Protein AF-A0A972HCQ3-F1 (afdb_monomer_lite)

Radius of gyration: 30.55 Å; chains: 1; bounding box: 75×22×71 Å

pLDDT: mean 77.18, std 11.53, range [44.88, 92.5]

Sequence (102 aa):
MSLRHPSHKRLAGWLDTGDVDEGLETHVEQCTRCADELERIAGDDAPFDSALSMVLEPTPGLEDRMAVRLAAAMRNRELLMSMFGSAAQTAKILFDPPDATT

Secondary structure (DSSP, 8-state):
--S-PPPHHHHHHHHHH----HHHHHHHHH-HHHHHHHHHHHHTTHHHHHHHHHHSPPPTTHHHHHHHHHHHHHHHHHHHHHHHHHHHHHHHHHHS------

Foldseek 3Di:
DDPDDDDLVVLLVCVVPVDDDVVNVVCCVVDPVSVVSNCVSVVVCVVVVVVVCVVVVPDPCPVVVVVVVVVVVVVVVVVVCVVVVVVVVVVCCVVPPPPPDD

Structure (mmCIF, N/CA/C/O backbone):
data_AF-A0A972HCQ3-F1
#
_entry.id   AF-A0A972HCQ3-F1
#
loop_
_atom_site.group_PDB
_atom_site.id
_atom_site.type_symbol
_atom_site.label_atom_id
_atom_site.label_alt_id
_atom_site.label_comp_id
_atom_site.label_asym_id
_atom_site.label_entity_id
_atom_site.label_seq_id
_atom_site.pdbx_PDB_ins_code
_atom_site.Cartn_x
_atom_site.Cartn_y
_atom_site.Cartn_z
_atom_site.occupancy
_atom_site.B_iso_or_equiv
_atom_site.auth_seq_id
_atom_site.auth_comp_id
_atom_site.auth_asym_id
_atom_site.auth_atom_id
_atom_site.pdbx_PDB_model_num
ATOM 1 N N . MET A 1 1 ? 2.642 -2.332 30.424 1.00 49.88 1 MET A N 1
ATOM 2 C CA . MET A 1 1 ? 1.342 -2.995 30.180 1.00 49.88 1 MET A CA 1
ATOM 3 C C . MET A 1 1 ? 0.235 -2.121 30.748 1.00 49.88 1 MET A C 1
ATOM 5 O O . MET A 1 1 ? 0.075 -2.061 31.961 1.00 49.88 1 MET A O 1
ATOM 9 N N . SER A 1 2 ? -0.461 -1.370 29.891 1.00 57.56 2 SER A N 1
ATOM 10 C CA . SER A 1 2 ? -1.644 -0.609 30.311 1.00 57.56 2 SER A CA 1
ATOM 11 C C . SER A 1 2 ? -2.780 -1.586 30.610 1.00 57.56 2 SER A C 1
ATOM 13 O O . SER A 1 2 ? -3.089 -2.440 29.787 1.00 57.56 2 SER A O 1
ATOM 15 N N . LEU A 1 3 ? -3.409 -1.451 31.778 1.00 66.81 3 LEU A N 1
ATOM 16 C CA . LEU A 1 3 ? -4.576 -2.246 32.183 1.00 66.81 3 LEU A CA 1
ATOM 17 C C . LEU A 1 3 ? -5.875 -1.789 31.495 1.00 66.81 3 LEU A C 1
ATOM 19 O O . LEU A 1 3 ? -6.932 -2.382 31.704 1.00 66.81 3 LEU A O 1
ATOM 23 N N . ARG A 1 4 ? -5.821 -0.713 30.701 1.00 84.69 4 ARG A N 1
ATOM 24 C CA . ARG A 1 4 ? -6.962 -0.171 29.961 1.00 84.69 4 ARG A CA 1
ATOM 25 C C . ARG A 1 4 ? -6.701 -0.265 28.467 1.00 84.69 4 ARG A C 1
ATOM 27 O O . ARG A 1 4 ? -5.767 0.359 27.967 1.00 84.69 4 ARG A O 1
ATOM 34 N N . HIS A 1 5 ? -7.559 -1.023 27.795 1.00 88.62 5 HIS A N 1
ATOM 35 C CA . HIS A 1 5 ? -7.627 -1.078 26.342 1.00 88.62 5 HIS A CA 1
ATOM 36 C C . HIS A 1 5 ? -8.577 0.009 25.813 1.00 88.62 5 HIS A C 1
ATOM 38 O O . HIS A 1 5 ? -9.584 0.306 26.469 1.00 88.62 5 HIS A O 1
ATOM 44 N N . PRO A 1 6 ? -8.286 0.591 24.639 1.00 88.50 6 PRO A N 1
ATOM 45 C CA . PRO A 1 6 ? -9.233 1.393 23.875 1.00 88.50 6 PRO A CA 1
ATOM 46 C C . PRO A 1 6 ? -10.541 0.636 23.616 1.00 88.50 6 PRO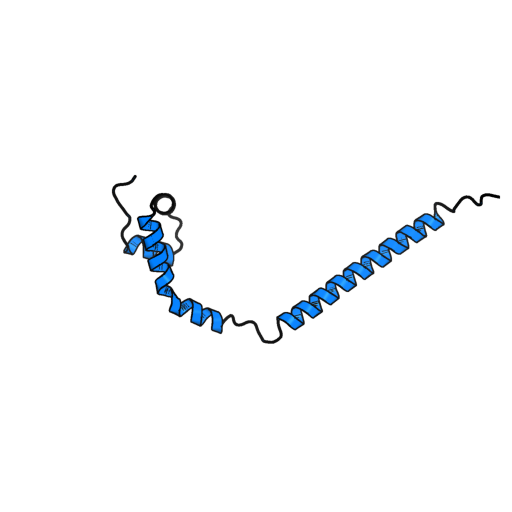 A C 1
ATOM 48 O O . PRO A 1 6 ? -10.567 -0.591 23.532 1.00 88.50 6 PRO A O 1
ATOM 51 N N . SER A 1 7 ? -11.648 1.365 23.485 1.00 90.50 7 SER A N 1
ATOM 52 C CA . SER A 1 7 ? -12.922 0.764 23.086 1.00 90.50 7 SER A CA 1
ATOM 53 C C . SER A 1 7 ? -12.940 0.466 21.584 1.00 90.50 7 SER A C 1
ATOM 55 O O . SER A 1 7 ? -12.330 1.193 20.802 1.00 90.50 7 SER A O 1
ATOM 57 N N . HIS A 1 8 ? -13.723 -0.534 21.169 1.00 89.38 8 HIS A N 1
ATOM 58 C CA . HIS A 1 8 ? -13.943 -0.867 19.752 1.00 89.38 8 HIS A CA 1
ATOM 59 C C . HIS A 1 8 ? -14.317 0.361 18.910 1.00 89.38 8 HIS A C 1
ATOM 61 O O . HIS A 1 8 ? -13.748 0.597 17.855 1.00 89.38 8 HIS A O 1
ATOM 67 N N . LYS A 1 9 ? -15.230 1.201 19.417 1.00 89.19 9 LYS A N 1
ATOM 68 C CA . LYS A 1 9 ? -15.662 2.429 18.734 1.00 89.19 9 LYS A CA 1
ATOM 69 C C . LYS A 1 9 ? -14.510 3.413 18.499 1.00 89.19 9 LYS A C 1
ATOM 71 O O . LYS A 1 9 ? -14.523 4.119 17.500 1.00 89.19 9 LYS A O 1
ATOM 76 N N . ARG A 1 10 ? -13.543 3.481 19.421 1.00 89.94 10 ARG A N 1
ATOM 77 C CA . ARG A 1 10 ? -12.362 4.340 19.271 1.00 89.94 10 ARG A CA 1
ATOM 78 C C . ARG A 1 10 ? -11.406 3.785 18.215 1.00 89.94 10 ARG A C 1
ATOM 80 O O . ARG A 1 10 ? -10.910 4.570 17.426 1.00 89.94 10 ARG A O 1
ATOM 87 N N . LEU A 1 11 ? -11.186 2.468 18.195 1.00 89.62 11 LEU A N 1
ATOM 88 C CA . LEU A 1 11 ? -10.347 1.808 17.186 1.00 89.62 11 LEU A CA 1
ATOM 89 C C . LEU A 1 11 ? -10.944 1.934 15.778 1.00 89.62 11 LEU A C 1
ATOM 91 O O . LEU A 1 11 ? -10.238 2.330 14.862 1.00 89.62 11 LEU A O 1
ATOM 95 N N . ALA A 1 12 ? -12.249 1.687 15.629 1.00 89.00 12 ALA A N 1
ATOM 96 C CA . ALA A 1 12 ? -12.950 1.850 14.355 1.00 89.00 12 ALA A CA 1
ATOM 97 C C . ALA A 1 12 ? -12.913 3.305 13.862 1.00 89.00 12 ALA A C 1
ATOM 99 O O . ALA A 1 12 ? -12.524 3.565 12.734 1.00 89.00 12 ALA A O 1
ATOM 100 N N . GLY A 1 13 ? -13.221 4.270 14.739 1.00 89.62 13 GLY A N 1
ATOM 101 C CA . GLY A 1 13 ? -13.163 5.684 14.362 1.00 89.62 13 GLY A CA 1
ATOM 102 C C . GLY A 1 13 ? -11.761 6.148 13.962 1.00 89.62 13 GLY A C 1
ATOM 103 O O . GLY A 1 13 ? -11.637 6.983 13.079 1.00 89.62 13 GLY A O 1
ATOM 104 N N . TRP A 1 14 ? -10.717 5.592 14.583 1.00 91.44 14 TRP A N 1
ATOM 105 C CA . TRP A 1 14 ? -9.333 5.887 14.222 1.00 91.44 14 TRP A CA 1
ATOM 106 C C . TRP A 1 14 ? -8.951 5.335 12.840 1.00 91.44 14 TRP A C 1
ATOM 108 O O . TRP A 1 14 ? -8.303 6.043 12.074 1.00 91.44 14 TRP A O 1
ATOM 118 N N . LEU A 1 15 ? -9.404 4.121 12.496 1.00 86.69 15 LEU A N 1
ATOM 119 C CA . LEU A 1 15 ? -9.243 3.559 11.148 1.00 86.69 15 LEU A CA 1
ATOM 120 C C . LEU A 1 15 ? -9.964 4.398 10.084 1.00 86.69 15 LEU A C 1
ATOM 122 O O . LEU A 1 15 ? -9.397 4.651 9.025 1.00 86.69 15 LEU A O 1
ATOM 126 N N . ASP A 1 16 ? -11.181 4.859 10.381 1.00 85.50 16 ASP A N 1
ATOM 127 C CA . ASP A 1 16 ? -12.010 5.602 9.426 1.00 85.50 16 ASP A CA 1
ATOM 128 C C . ASP A 1 16 ? -11.492 7.023 9.154 1.00 85.50 16 ASP A C 1
ATOM 130 O O . ASP A 1 16 ? -11.562 7.503 8.020 1.00 85.50 16 ASP A O 1
ATOM 134 N N . THR A 1 17 ? -11.017 7.737 10.185 1.00 83.25 17 THR A N 1
ATOM 135 C CA . THR A 1 17 ? -10.590 9.139 10.030 1.00 83.25 17 THR A CA 1
ATOM 136 C C . THR A 1 17 ? -9.121 9.289 9.662 1.00 83.25 17 THR A C 1
ATOM 138 O O . THR A 1 17 ? -8.753 10.307 9.075 1.00 83.25 17 THR A O 1
ATOM 141 N N . GLY A 1 18 ? -8.277 8.307 9.998 1.00 77.25 18 GLY A N 1
ATOM 142 C CA . GLY A 1 18 ? -6.826 8.421 9.846 1.00 77.25 18 GLY A CA 1
ATOM 143 C C . GLY A 1 18 ? -6.216 9.539 10.700 1.00 77.25 18 GLY A C 1
ATOM 144 O O . GLY A 1 18 ? -5.127 10.024 10.390 1.00 77.25 18 GLY A O 1
ATOM 145 N N . ASP A 1 19 ? -6.918 9.985 11.748 1.00 84.38 19 ASP A N 1
ATOM 146 C CA . ASP A 1 19 ? -6.415 11.022 12.646 1.00 84.38 19 ASP A CA 1
ATOM 147 C C . ASP A 1 19 ? -5.159 10.542 13.383 1.00 84.38 19 ASP A C 1
ATOM 149 O O . ASP A 1 19 ? -5.086 9.421 13.894 1.00 84.38 19 ASP A O 1
ATOM 153 N N . VAL A 1 20 ? -4.172 11.431 13.488 1.00 78.38 20 VAL A N 1
ATOM 154 C CA . VAL A 1 20 ? -2.926 11.145 14.202 1.00 78.38 20 VAL A CA 1
ATOM 155 C C . VAL A 1 20 ? -3.188 11.199 15.710 1.00 78.38 20 VAL A C 1
ATOM 157 O O . VAL A 1 20 ? -3.300 12.273 16.301 1.00 78.38 20 VAL A O 1
ATOM 160 N N . ASP A 1 21 ? -3.286 10.025 16.332 1.00 85.00 21 ASP A N 1
ATOM 1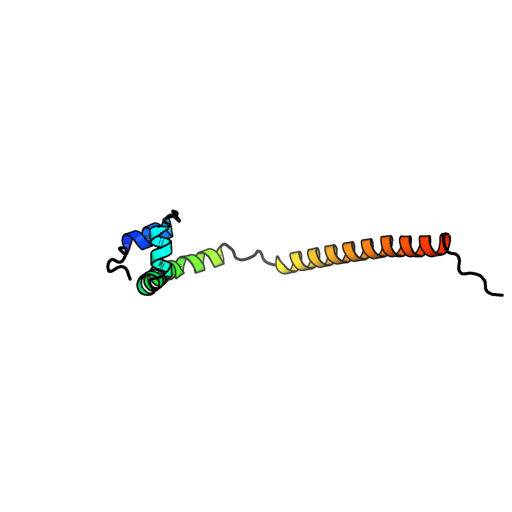61 C CA . ASP A 1 21 ? -3.348 9.836 17.784 1.00 85.00 21 ASP A CA 1
ATOM 162 C C . ASP A 1 21 ? -2.133 9.015 18.234 1.00 85.00 21 ASP A C 1
ATOM 164 O O . ASP A 1 21 ? -2.189 7.788 18.333 1.00 85.00 21 ASP A O 1
ATOM 168 N N . GLU A 1 22 ? -1.029 9.712 18.522 1.00 84.81 22 GLU A N 1
ATOM 169 C CA . GLU A 1 22 ? 0.260 9.117 18.917 1.00 84.81 22 GLU A CA 1
ATOM 170 C C . GLU A 1 22 ? 0.131 8.160 20.118 1.00 84.81 22 GLU A C 1
ATOM 172 O O . GLU A 1 22 ? 0.847 7.160 20.227 1.00 84.81 22 GLU A O 1
ATOM 177 N N . GLY A 1 23 ? -0.795 8.449 21.039 1.00 86.12 23 GLY A N 1
ATOM 178 C CA . GLY A 1 23 ? -1.025 7.623 22.223 1.00 86.12 23 GLY A CA 1
ATOM 179 C C . GLY A 1 23 ? -1.740 6.313 21.896 1.00 86.12 23 GLY A C 1
ATOM 180 O O . GLY A 1 23 ? -1.473 5.286 22.528 1.00 86.12 23 GLY A O 1
ATOM 181 N N . LEU A 1 24 ? -2.640 6.342 20.915 1.00 87.12 24 LEU A N 1
ATOM 182 C CA . LEU A 1 24 ? -3.322 5.155 20.416 1.00 87.12 24 LEU A CA 1
ATOM 183 C C . LEU A 1 24 ? -2.391 4.305 19.546 1.00 87.12 24 LEU A C 1
ATOM 185 O O . LEU A 1 24 ? -2.342 3.095 19.751 1.00 87.12 24 LEU A O 1
ATOM 189 N N . GLU A 1 25 ? -1.611 4.934 18.667 1.00 89.94 25 GLU A N 1
ATOM 190 C CA . GLU A 1 25 ? -0.614 4.275 17.812 1.00 89.94 25 GLU A CA 1
ATOM 191 C C . GLU A 1 25 ? 0.413 3.511 18.659 1.00 89.94 25 GLU A C 1
ATOM 193 O O . GLU A 1 25 ? 0.515 2.287 18.568 1.00 89.94 25 GLU A O 1
ATOM 198 N N . THR A 1 26 ? 1.040 4.196 19.622 1.00 89.50 26 THR A N 1
ATOM 199 C CA . THR A 1 26 ? 1.997 3.574 20.556 1.00 89.50 26 THR A CA 1
ATOM 200 C C . THR A 1 26 ? 1.365 2.421 21.349 1.00 89.50 26 THR A C 1
ATOM 202 O O . THR A 1 26 ? 2.024 1.428 21.665 1.00 89.50 26 THR A O 1
ATOM 205 N N . HIS A 1 27 ? 0.082 2.533 21.717 1.00 90.69 27 HIS A N 1
ATOM 206 C CA . HIS A 1 27 ? -0.612 1.464 22.437 1.00 90.69 27 HIS A CA 1
ATOM 207 C C . HIS A 1 27 ? -0.823 0.230 21.561 1.00 90.69 27 HIS A C 1
ATOM 209 O O . HIS A 1 27 ? -0.596 -0.885 22.030 1.00 90.69 27 HIS A O 1
ATOM 215 N N . VAL A 1 28 ? -1.284 0.426 20.325 1.00 89.94 28 VAL A N 1
ATOM 216 C CA . VAL A 1 28 ? -1.556 -0.650 19.366 1.00 89.94 28 VAL A CA 1
ATOM 217 C C . VAL A 1 28 ? -0.277 -1.419 19.052 1.00 89.94 28 VAL A C 1
ATOM 219 O O . VAL A 1 28 ? -0.280 -2.644 19.154 1.00 89.94 28 VAL A O 1
ATOM 222 N N . GLU A 1 29 ? 0.835 -0.721 18.805 1.00 89.94 29 GLU A N 1
ATOM 223 C CA . GLU A 1 29 ? 2.147 -1.338 18.552 1.00 89.94 29 GLU A CA 1
ATOM 224 C C . GLU A 1 29 ? 2.624 -2.246 19.697 1.00 89.94 29 GLU A C 1
ATOM 226 O O . GLU A 1 29 ? 3.352 -3.216 19.488 1.00 89.94 29 GLU A O 1
ATOM 231 N N . GLN A 1 30 ? 2.210 -1.945 20.929 1.00 91.44 30 GLN A N 1
ATOM 232 C CA . GLN A 1 30 ? 2.629 -2.664 22.133 1.00 91.44 30 GLN A CA 1
ATOM 233 C C . GLN A 1 30 ? 1.567 -3.640 22.661 1.00 91.44 30 GLN A C 1
ATOM 235 O O . GLN A 1 30 ? 1.805 -4.336 23.656 1.00 91.44 30 GLN A O 1
ATOM 240 N N . CYS A 1 31 ? 0.383 -3.692 22.046 1.00 92.50 31 CYS A N 1
ATOM 241 C CA . CYS A 1 31 ? -0.748 -4.479 22.517 1.00 92.50 31 CYS A CA 1
ATOM 242 C C . CYS A 1 31 ? -1.295 -5.380 21.409 1.00 92.50 31 CYS A C 1
ATOM 244 O O . CYS A 1 31 ? -2.169 -4.974 20.645 1.00 92.50 31 CYS A O 1
ATOM 246 N N . THR A 1 32 ? -0.866 -6.646 21.416 1.00 90.19 32 THR A N 1
ATOM 247 C CA . THR A 1 32 ? -1.319 -7.674 20.461 1.00 90.19 32 THR A CA 1
ATOM 248 C C . THR A 1 32 ? -2.838 -7.753 20.363 1.00 90.19 32 THR A C 1
ATOM 250 O O . THR A 1 32 ? -3.383 -7.726 19.277 1.00 90.19 32 THR A O 1
ATOM 253 N N . ARG A 1 33 ? -3.550 -7.702 21.494 1.00 90.94 33 ARG A N 1
ATOM 254 C CA . ARG A 1 33 ? -5.020 -7.709 21.507 1.00 90.94 33 ARG A CA 1
ATOM 255 C C . ARG A 1 33 ? -5.647 -6.553 20.716 1.00 90.94 33 ARG A C 1
ATOM 257 O O . ARG A 1 33 ? -6.705 -6.735 20.127 1.00 90.94 33 ARG A O 1
ATOM 264 N N . CYS A 1 34 ? -5.067 -5.354 20.784 1.00 91.19 34 CYS A N 1
ATOM 265 C CA . CYS A 1 34 ? -5.600 -4.205 20.048 1.00 91.19 34 CYS A CA 1
ATOM 266 C C . CYS A 1 34 ? -5.201 -4.258 18.572 1.00 91.19 34 CYS A C 1
ATOM 268 O O . CYS A 1 34 ? -5.995 -3.836 17.742 1.00 91.19 34 CYS A O 1
ATOM 270 N N . ALA A 1 35 ? -4.024 -4.808 18.257 1.00 90.19 35 ALA A N 1
ATOM 271 C CA . ALA A 1 35 ? -3.611 -5.091 16.886 1.00 90.19 35 ALA A CA 1
ATOM 272 C C . ALA A 1 35 ? -4.536 -6.128 16.221 1.00 90.19 35 ALA A C 1
ATOM 274 O O . ALA A 1 35 ? -5.111 -5.837 15.178 1.00 90.19 35 ALA A O 1
ATOM 275 N N . ASP A 1 36 ? -4.790 -7.263 16.881 1.00 90.31 36 ASP A N 1
ATOM 276 C CA . ASP A 1 36 ? -5.689 -8.317 16.386 1.00 90.31 36 ASP A CA 1
ATOM 277 C C . ASP A 1 36 ? -7.113 -7.781 16.148 1.00 90.31 36 ASP A C 1
ATOM 279 O O . ASP A 1 36 ? -7.782 -8.126 15.175 1.00 90.31 36 ASP A O 1
ATOM 283 N N . GLU A 1 37 ? -7.597 -6.908 17.038 1.00 90.56 37 GLU A N 1
ATOM 284 C CA . GLU A 1 37 ? -8.922 -6.302 16.897 1.00 90.56 37 GLU A CA 1
ATOM 285 C C . GLU A 1 37 ? -8.986 -5.302 15.734 1.00 90.56 37 GLU A C 1
ATOM 287 O O . GLU A 1 37 ? -10.010 -5.224 15.059 1.00 90.56 37 GLU A O 1
ATOM 292 N N . LEU A 1 38 ? -7.907 -4.562 15.467 1.00 89.62 38 LEU A N 1
ATOM 293 C CA . LEU A 1 38 ? -7.816 -3.684 14.297 1.00 89.62 38 LEU A CA 1
ATOM 294 C C . LEU A 1 38 ? -7.787 -4.479 12.994 1.00 89.62 38 LEU A C 1
ATOM 296 O O . LEU A 1 38 ? -8.500 -4.116 12.063 1.00 89.62 38 LEU A O 1
ATOM 300 N N . GLU A 1 39 ? -7.030 -5.575 12.939 1.00 87.19 39 GLU A N 1
ATOM 301 C CA . GLU A 1 39 ? -7.031 -6.481 11.785 1.00 87.19 39 GLU A CA 1
ATOM 302 C C . GLU A 1 39 ? -8.427 -7.054 11.529 1.00 87.19 39 GLU A C 1
ATOM 304 O O . GLU A 1 39 ? -8.870 -7.131 10.384 1.00 87.19 39 GLU A O 1
ATOM 309 N N . ARG A 1 40 ? -9.164 -7.393 12.595 1.00 87.69 40 ARG A N 1
ATOM 310 C CA . ARG A 1 40 ? -10.553 -7.850 12.485 1.00 87.69 40 ARG A CA 1
ATOM 311 C C . ARG A 1 40 ? -11.480 -6.764 11.937 1.00 87.69 40 ARG A C 1
ATOM 313 O O . ARG A 1 40 ? -12.319 -7.075 11.099 1.00 87.69 40 ARG A O 1
ATOM 320 N N . ILE A 1 41 ? -11.355 -5.524 12.416 1.00 88.00 41 ILE A N 1
ATOM 321 C CA . ILE A 1 41 ? -12.167 -4.392 11.939 1.00 88.00 41 ILE A CA 1
ATOM 322 C C . ILE A 1 41 ? -11.853 -4.100 10.465 1.00 88.00 41 ILE A C 1
ATOM 324 O O . ILE A 1 41 ? -12.777 -3.979 9.671 1.00 88.00 41 ILE A O 1
ATOM 328 N N . ALA A 1 42 ? -10.572 -4.062 10.087 1.00 82.75 42 ALA A N 1
ATOM 329 C CA . ALA A 1 42 ? -10.144 -3.821 8.708 1.00 82.75 42 ALA A CA 1
ATOM 330 C C . ALA A 1 42 ? -10.512 -4.976 7.754 1.00 82.75 42 ALA A C 1
ATOM 332 O O . ALA A 1 42 ? -10.797 -4.756 6.581 1.00 82.75 42 ALA A O 1
ATOM 333 N N . GLY A 1 43 ? -10.519 -6.219 8.244 1.00 73.62 43 GLY A N 1
ATOM 334 C CA . GLY A 1 43 ? -10.888 -7.398 7.459 1.00 73.62 43 GLY A CA 1
ATOM 335 C C . GLY A 1 43 ? -12.385 -7.515 7.149 1.00 73.62 43 GLY A C 1
ATOM 336 O O . GLY A 1 43 ? -12.748 -8.203 6.194 1.00 73.62 43 GLY A O 1
ATOM 337 N N . ASP A 1 44 ? -13.254 -6.838 7.907 1.00 67.81 44 ASP A N 1
ATOM 338 C CA . ASP A 1 44 ? -14.706 -6.812 7.656 1.00 67.81 44 ASP A CA 1
ATOM 339 C C . ASP A 1 44 ? -15.066 -6.007 6.381 1.00 67.81 44 ASP A C 1
ATOM 341 O O . ASP A 1 44 ? -16.157 -6.174 5.833 1.00 67.81 44 ASP A O 1
ATOM 345 N N . ASP A 1 45 ? -14.124 -5.218 5.839 1.00 61.41 45 ASP A N 1
ATOM 346 C CA . ASP A 1 45 ? -14.248 -4.476 4.571 1.00 61.41 45 ASP A CA 1
ATOM 347 C C . ASP A 1 45 ? -13.909 -5.306 3.315 1.00 61.41 45 ASP A C 1
ATOM 349 O O . ASP A 1 45 ? -13.913 -4.788 2.195 1.00 61.41 45 ASP A O 1
ATOM 353 N N . ALA A 1 46 ? -13.703 -6.622 3.451 1.00 56.50 46 ALA A N 1
ATOM 354 C CA . ALA A 1 46 ? -13.510 -7.558 2.337 1.00 56.50 46 ALA A CA 1
ATOM 355 C C . ALA A 1 46 ? -14.460 -7.380 1.118 1.00 56.50 46 ALA A C 1
ATOM 357 O O . ALA A 1 46 ? -13.999 -7.557 -0.016 1.00 56.50 46 ALA A O 1
ATOM 358 N N . PRO A 1 47 ? -15.759 -7.017 1.254 1.00 60.22 47 PRO A N 1
ATOM 359 C CA . PRO A 1 47 ? -16.591 -6.750 0.078 1.00 60.22 47 PRO A CA 1
ATOM 360 C C . PRO A 1 47 ? -16.151 -5.512 -0.727 1.00 60.22 47 PRO A C 1
ATOM 362 O O . PRO A 1 47 ? -16.380 -5.477 -1.939 1.00 60.22 47 PRO A O 1
ATOM 365 N N . PHE A 1 48 ? -15.491 -4.525 -0.114 1.00 59.38 48 PHE A N 1
ATOM 366 C CA . PHE A 1 48 ? -15.050 -3.298 -0.786 1.00 59.38 48 PHE A CA 1
ATOM 367 C C . PHE A 1 48 ? -13.818 -3.522 -1.668 1.00 59.38 48 PHE A C 1
ATOM 369 O O . PHE A 1 48 ? -13.755 -2.992 -2.776 1.00 59.38 48 PHE A O 1
ATOM 376 N N . ASP A 1 49 ? -12.887 -4.372 -1.233 1.00 62.59 49 ASP A N 1
ATOM 377 C CA . ASP A 1 49 ? -11.660 -4.681 -1.979 1.00 62.59 49 ASP A CA 1
ATOM 378 C C . ASP A 1 49 ? -11.974 -5.388 -3.312 1.00 62.59 49 ASP A C 1
ATOM 380 O O . ASP A 1 49 ? -11.431 -5.063 -4.372 1.00 62.59 49 ASP A O 1
ATOM 384 N N . SER A 1 50 ? -12.983 -6.268 -3.300 1.00 62.19 50 SER A N 1
ATOM 385 C CA . SER A 1 50 ? -13.501 -6.897 -4.520 1.00 62.19 50 SER A CA 1
ATOM 386 C C . SER A 1 50 ? -14.119 -5.879 -5.491 1.00 62.19 50 SER A C 1
ATOM 388 O O . SER A 1 50 ? -13.859 -5.933 -6.694 1.00 62.19 50 SER A O 1
ATOM 390 N N . ALA A 1 51 ? -14.861 -4.891 -4.983 1.00 62.97 51 ALA A N 1
ATOM 391 C CA . ALA A 1 51 ? -15.447 -3.835 -5.804 1.00 62.97 51 ALA A CA 1
ATOM 392 C C . ALA A 1 51 ? -14.375 -2.880 -6.362 1.00 62.97 51 ALA A C 1
ATOM 394 O O . ALA A 1 51 ? -14.458 -2.470 -7.521 1.00 62.97 51 ALA A O 1
ATOM 395 N N . LEU A 1 52 ? -13.337 -2.573 -5.577 1.00 66.94 52 LEU A N 1
ATOM 396 C CA . LEU A 1 52 ? -12.206 -1.759 -6.020 1.00 66.94 52 LEU A CA 1
ATOM 397 C C . LEU A 1 52 ? -11.402 -2.462 -7.115 1.00 66.94 52 LEU A C 1
ATOM 399 O O . LEU A 1 52 ? -11.025 -1.822 -8.094 1.00 66.94 52 LEU A O 1
ATOM 403 N N . SER A 1 53 ? -11.193 -3.775 -6.985 1.00 66.50 53 SER A N 1
ATOM 404 C CA . SER A 1 53 ? -10.475 -4.574 -7.983 1.00 66.50 53 SER A CA 1
ATOM 405 C C . SER A 1 53 ? -11.150 -4.543 -9.359 1.00 66.50 53 SER A C 1
ATOM 407 O O . SER A 1 53 ? -10.464 -4.491 -10.376 1.00 66.50 53 SER A O 1
ATOM 409 N N . MET A 1 54 ? -12.486 -4.472 -9.396 1.00 65.75 54 MET A N 1
ATOM 410 C CA . MET A 1 54 ? -13.254 -4.329 -10.636 1.00 65.75 54 MET A CA 1
ATOM 411 C C . MET A 1 54 ? -13.168 -2.917 -11.231 1.00 65.75 54 MET A C 1
ATOM 413 O O . MET A 1 54 ? -13.182 -2.753 -12.447 1.00 65.75 54 MET A O 1
ATOM 417 N N . VAL A 1 55 ? -13.094 -1.879 -10.393 1.00 71.56 55 VAL A N 1
ATOM 418 C CA . VAL A 1 55 ? -12.989 -0.480 -10.852 1.00 71.56 55 VAL A CA 1
ATOM 419 C C . VAL A 1 55 ? -11.568 -0.141 -11.309 1.00 71.56 55 VAL A C 1
ATOM 421 O O . VAL A 1 55 ? -11.385 0.647 -12.236 1.00 71.56 55 VAL A O 1
ATOM 424 N N . LEU A 1 56 ? -10.565 -0.735 -10.664 1.00 73.06 56 LEU A N 1
ATOM 425 C CA . LEU A 1 56 ? -9.145 -0.535 -10.949 1.00 73.06 56 LEU A CA 1
ATOM 426 C C . LEU A 1 56 ? -8.581 -1.561 -11.933 1.00 73.06 56 LEU A C 1
ATOM 428 O O . LEU A 1 56 ? -7.366 -1.590 -12.137 1.00 73.06 56 LEU A O 1
ATOM 432 N N . GLU A 1 57 ? -9.435 -2.386 -12.544 1.00 74.69 57 GLU A N 1
ATOM 433 C CA . GLU A 1 57 ? -8.995 -3.364 -13.527 1.00 74.69 57 GLU A CA 1
ATOM 434 C C . GLU A 1 57 ? -8.245 -2.631 -14.656 1.00 74.69 57 GLU A C 1
ATOM 436 O O . GLU A 1 57 ? -8.799 -1.733 -15.309 1.00 74.69 57 GLU A O 1
ATOM 441 N N . PRO A 1 58 ? -6.947 -2.925 -14.858 1.00 71.00 58 PRO A N 1
ATOM 442 C CA . PRO A 1 58 ? -6.144 -2.187 -15.812 1.00 71.00 58 PRO A CA 1
ATOM 443 C C . PRO A 1 58 ? -6.738 -2.344 -17.208 1.00 71.00 58 PRO A C 1
ATOM 445 O O . PRO A 1 58 ? -7.090 -3.441 -17.637 1.00 71.00 58 PRO A O 1
ATOM 448 N N . THR A 1 59 ? -6.834 -1.229 -17.941 1.00 77.88 59 THR A N 1
ATOM 449 C CA . THR A 1 59 ? -7.401 -1.234 -19.293 1.00 77.88 59 THR A CA 1
ATOM 450 C C . THR A 1 59 ? -6.704 -2.300 -20.145 1.00 77.88 59 THR A C 1
ATOM 452 O O . THR A 1 59 ? -5.466 -2.332 -20.152 1.00 77.88 59 THR A O 1
ATOM 455 N N . PRO A 1 60 ? -7.446 -3.131 -20.899 1.00 79.00 60 PRO A N 1
ATOM 456 C CA . PRO A 1 60 ? -6.851 -4.187 -21.707 1.00 79.00 60 PRO A CA 1
ATOM 457 C C . PRO A 1 60 ? -5.727 -3.647 -22.605 1.00 79.00 60 PRO A C 1
ATOM 459 O O . PRO A 1 60 ? -5.828 -2.558 -23.181 1.00 79.00 60 PRO A O 1
ATOM 462 N N . GLY A 1 61 ? -4.618 -4.388 -22.674 1.00 81.38 61 GLY A N 1
ATOM 463 C CA . GLY A 1 61 ? -3.420 -3.998 -23.427 1.00 81.38 61 GLY A CA 1
ATOM 464 C C . GLY A 1 61 ? -2.582 -2.884 -22.781 1.00 81.38 61 GLY A C 1
ATOM 465 O O . GLY A 1 61 ? -1.769 -2.250 -23.458 1.00 81.38 61 GLY A O 1
ATOM 466 N N . LEU A 1 62 ? -2.774 -2.572 -21.492 1.00 80.81 62 LEU A N 1
ATOM 467 C CA . LEU A 1 62 ? -1.879 -1.664 -20.761 1.00 80.81 62 LEU A CA 1
ATOM 468 C C . LEU A 1 62 ? -0.442 -2.203 -20.725 1.00 80.81 62 LEU A C 1
ATOM 470 O O . LEU A 1 62 ? 0.487 -1.452 -21.019 1.00 80.81 62 LEU A O 1
ATOM 474 N N . GLU A 1 63 ? -0.278 -3.491 -20.429 1.00 84.56 63 GLU A N 1
ATOM 475 C CA . GLU A 1 63 ? 1.026 -4.155 -20.358 1.00 84.56 63 GLU A CA 1
ATOM 476 C C . GLU A 1 63 ? 1.762 -4.094 -21.701 1.00 84.56 63 GLU A C 1
ATOM 478 O O . GLU A 1 63 ? 2.892 -3.610 -21.759 1.00 84.56 63 GLU A O 1
ATOM 483 N N . ASP A 1 64 ? 1.085 -4.432 -22.802 1.00 86.81 64 ASP A N 1
ATOM 484 C CA . ASP A 1 64 ? 1.650 -4.342 -24.153 1.00 86.81 64 ASP A CA 1
ATOM 485 C C . ASP A 1 64 ? 2.090 -2.912 -24.497 1.00 86.81 64 ASP A C 1
ATOM 487 O O . ASP A 1 64 ? 3.191 -2.678 -25.007 1.00 86.81 64 ASP A O 1
ATOM 491 N N . ARG A 1 65 ? 1.259 -1.911 -24.174 1.00 83.88 65 ARG A N 1
ATOM 492 C CA . ARG A 1 65 ? 1.596 -0.497 -24.405 1.00 83.88 65 ARG A CA 1
ATOM 493 C C . ARG A 1 65 ? 2.778 -0.041 -23.552 1.00 83.88 65 ARG A C 1
ATOM 495 O O . ARG A 1 65 ? 3.597 0.750 -24.029 1.00 83.88 65 ARG A O 1
ATOM 502 N N . MET A 1 66 ? 2.886 -0.523 -22.315 1.00 85.31 66 MET A N 1
ATOM 503 C CA . MET A 1 66 ? 4.030 -0.249 -21.444 1.00 85.31 66 MET A CA 1
ATOM 504 C C . MET A 1 66 ? 5.302 -0.917 -21.968 1.00 85.31 66 MET A C 1
ATOM 506 O O . MET A 1 66 ? 6.331 -0.246 -22.059 1.00 85.31 66 MET A O 1
ATOM 510 N N . ALA A 1 67 ? 5.230 -2.177 -22.396 1.00 85.38 67 ALA A N 1
ATOM 511 C CA . ALA A 1 67 ? 6.354 -2.912 -22.969 1.00 85.38 67 ALA A CA 1
ATOM 512 C C . ALA A 1 67 ? 6.893 -2.232 -24.239 1.00 85.38 67 ALA A C 1
ATOM 514 O O . ALA A 1 67 ? 8.100 -2.014 -24.367 1.00 85.38 67 ALA A O 1
ATOM 515 N N . VAL A 1 68 ? 6.006 -1.796 -25.143 1.00 88.94 68 VAL A N 1
ATOM 516 C CA . VAL A 1 68 ? 6.386 -1.051 -26.358 1.00 88.94 68 VAL A CA 1
ATOM 517 C C . VAL A 1 68 ? 7.081 0.267 -26.009 1.00 88.94 68 VAL A C 1
ATOM 519 O O . VAL A 1 68 ? 8.121 0.594 -26.592 1.00 88.94 68 VAL A O 1
ATOM 522 N N . ARG A 1 69 ? 6.546 1.021 -25.040 1.00 84.12 69 ARG A N 1
ATOM 523 C CA . ARG A 1 69 ? 7.145 2.288 -24.587 1.00 84.12 69 ARG A CA 1
ATOM 524 C C . ARG A 1 69 ? 8.504 2.082 -23.926 1.00 84.12 69 ARG A C 1
ATOM 526 O O . ARG A 1 69 ? 9.432 2.838 -24.212 1.00 84.12 69 ARG A O 1
ATOM 533 N N . LEU A 1 70 ? 8.645 1.048 -23.102 1.00 85.56 70 LEU A N 1
ATOM 534 C CA . LEU A 1 70 ? 9.903 0.716 -22.441 1.00 85.56 70 LEU A CA 1
ATOM 535 C C . LEU A 1 70 ? 10.972 0.294 -23.460 1.00 85.56 70 LEU A C 1
ATOM 537 O O . LEU A 1 70 ? 12.095 0.795 -23.419 1.00 85.56 70 LEU A O 1
ATOM 541 N N . ALA A 1 71 ? 10.611 -0.541 -24.437 1.00 84.00 71 ALA A N 1
ATOM 542 C CA . ALA A 1 71 ? 11.510 -0.948 -25.516 1.00 84.00 71 ALA A CA 1
ATOM 543 C C . ALA A 1 71 ? 11.944 0.232 -26.405 1.00 84.00 71 ALA A C 1
ATOM 545 O O . ALA A 1 71 ? 13.069 0.260 -26.907 1.00 84.00 71 ALA A O 1
ATOM 546 N N . ALA A 1 72 ? 11.070 1.218 -26.626 1.00 80.75 72 ALA A N 1
ATOM 547 C CA . ALA A 1 72 ? 11.428 2.448 -27.334 1.00 80.75 72 ALA A CA 1
ATOM 548 C C . ALA A 1 72 ? 12.397 3.320 -26.516 1.00 80.75 72 ALA A C 1
ATOM 550 O O . ALA A 1 72 ? 13.391 3.809 -27.052 1.00 80.75 72 ALA A O 1
ATOM 551 N N . ALA A 1 73 ? 12.156 3.465 -25.210 1.00 77.38 73 ALA A N 1
ATOM 552 C CA . ALA A 1 73 ? 13.033 4.221 -24.318 1.00 77.38 73 ALA A CA 1
ATOM 553 C C . ALA A 1 73 ? 14.439 3.602 -24.220 1.00 77.38 73 ALA A C 1
ATOM 555 O O . ALA A 1 73 ? 15.435 4.325 -24.283 1.00 77.38 73 ALA A O 1
ATOM 556 N N . MET A 1 74 ? 14.530 2.271 -24.134 1.00 76.81 74 MET A N 1
ATOM 557 C CA . MET A 1 74 ? 15.813 1.560 -24.100 1.00 76.81 74 MET A CA 1
ATOM 558 C C . MET A 1 74 ? 16.593 1.718 -25.409 1.00 76.81 74 MET A C 1
ATOM 560 O O . MET A 1 74 ? 17.772 2.065 -25.368 1.00 76.81 74 MET A O 1
ATOM 564 N N . ARG A 1 75 ? 15.927 1.588 -26.565 1.00 80.06 75 ARG A N 1
ATOM 565 C CA . ARG A 1 75 ? 16.554 1.833 -27.878 1.00 80.06 75 ARG A CA 1
ATOM 566 C C . ARG A 1 75 ? 17.068 3.263 -28.032 1.00 80.06 75 ARG A C 1
ATOM 568 O O . ARG A 1 75 ? 18.165 3.467 -28.540 1.00 80.06 75 ARG A O 1
ATOM 575 N N . ASN A 1 76 ? 16.322 4.256 -27.547 1.00 74.44 76 ASN A N 1
ATOM 576 C CA . ASN A 1 76 ? 16.776 5.649 -27.572 1.00 74.44 76 ASN A CA 1
ATOM 577 C C . ASN A 1 76 ? 18.008 5.875 -26.687 1.00 74.44 76 ASN A C 1
ATOM 579 O O . ASN A 1 76 ? 18.919 6.607 -27.073 1.00 74.44 76 ASN A O 1
ATOM 583 N N . ARG A 1 77 ? 18.064 5.235 -25.514 1.00 69.75 77 ARG A N 1
ATOM 584 C CA . ARG A 1 77 ? 19.236 5.298 -24.631 1.00 69.75 77 ARG A CA 1
ATOM 585 C C . ARG A 1 77 ? 20.466 4.666 -25.281 1.00 69.75 77 ARG A C 1
ATOM 587 O O . ARG A 1 77 ? 21.551 5.236 -25.203 1.00 69.75 77 ARG A O 1
ATOM 594 N N . GLU A 1 78 ? 20.291 3.521 -25.927 1.00 73.56 78 GLU A N 1
ATOM 595 C CA . GLU A 1 78 ? 21.358 2.820 -26.642 1.00 73.56 78 GLU A CA 1
ATOM 596 C C . GLU A 1 78 ? 21.888 3.643 -27.825 1.00 73.56 78 GLU A C 1
ATOM 598 O O . GLU A 1 78 ? 23.099 3.813 -27.966 1.00 73.56 78 GLU A O 1
ATOM 603 N N . LEU A 1 79 ? 20.994 4.262 -28.603 1.00 71.31 79 LEU A N 1
ATOM 604 C CA . LEU A 1 79 ? 21.365 5.185 -29.678 1.00 71.31 79 LEU A CA 1
ATOM 605 C C . LEU A 1 79 ? 22.181 6.372 -29.161 1.00 71.31 79 LEU A C 1
ATOM 607 O O . LEU A 1 79 ? 23.240 6.667 -29.716 1.00 71.31 79 LEU A O 1
ATOM 611 N N . LEU A 1 80 ? 21.749 7.011 -28.071 1.00 71.94 80 LEU A N 1
ATOM 612 C CA . LEU A 1 80 ? 22.502 8.109 -27.460 1.00 71.94 80 LEU A CA 1
ATOM 613 C C . LEU A 1 80 ? 23.900 7.652 -27.026 1.00 71.94 80 LEU A C 1
ATOM 615 O O . LEU A 1 80 ? 24.890 8.304 -27.356 1.00 71.94 80 LEU A O 1
ATOM 619 N N . MET A 1 81 ? 24.005 6.506 -26.349 1.00 72.62 81 MET A N 1
ATOM 620 C CA . MET A 1 81 ? 25.302 5.959 -25.939 1.00 72.62 81 MET A CA 1
ATOM 621 C C . MET A 1 81 ? 26.204 5.635 -27.136 1.00 72.62 81 MET A C 1
ATOM 623 O O . MET A 1 81 ? 27.396 5.935 -27.080 1.00 72.62 81 MET A O 1
ATOM 627 N N . SER A 1 82 ? 25.653 5.100 -28.230 1.00 70.81 82 SER A N 1
ATOM 628 C CA . SER A 1 82 ? 26.422 4.830 -29.450 1.00 70.81 82 SER A CA 1
ATOM 629 C C . SER A 1 82 ? 26.957 6.108 -30.098 1.00 70.81 82 SER A C 1
ATOM 631 O O . SER A 1 82 ? 28.132 6.145 -30.451 1.00 70.81 82 SER A O 1
ATOM 633 N N . MET A 1 83 ? 26.156 7.178 -30.179 1.00 70.56 83 MET A N 1
ATOM 634 C CA . MET A 1 83 ? 26.570 8.446 -30.796 1.00 70.56 83 MET A CA 1
ATOM 635 C C . MET A 1 83 ? 27.665 9.154 -29.990 1.00 70.56 83 MET A C 1
ATOM 637 O O . MET A 1 83 ? 28.652 9.627 -30.557 1.00 70.56 83 MET A O 1
ATOM 641 N N . PHE A 1 84 ? 27.522 9.214 -28.663 1.00 71.06 84 PHE A N 1
ATOM 642 C CA . PHE A 1 84 ? 28.544 9.817 -27.803 1.00 71.06 84 PHE A CA 1
ATOM 643 C C . PHE A 1 84 ? 29.795 8.934 -27.696 1.00 71.06 84 PHE A C 1
ATOM 645 O O . PHE A 1 84 ? 30.911 9.453 -27.701 1.00 71.06 84 PHE A O 1
ATOM 652 N N . GLY A 1 85 ? 29.633 7.608 -27.681 1.00 70.38 85 GLY A N 1
ATOM 653 C CA . GLY A 1 85 ? 30.740 6.652 -27.706 1.00 70.38 85 GLY A CA 1
ATOM 654 C C . GLY A 1 85 ? 31.553 6.721 -29.000 1.00 70.38 85 GLY A C 1
ATOM 655 O O . GLY A 1 85 ? 32.782 6.781 -28.949 1.00 70.38 85 GLY A O 1
ATOM 656 N N . SER A 1 86 ? 30.887 6.803 -30.158 1.00 67.38 86 SER A N 1
ATOM 657 C CA . SER A 1 86 ? 31.559 6.958 -31.452 1.00 67.38 86 SER A CA 1
ATOM 658 C C . SER A 1 86 ? 32.238 8.318 -31.585 1.00 67.38 86 SER A C 1
ATOM 660 O O . SER A 1 86 ? 33.342 8.394 -32.119 1.00 67.38 86 SER A O 1
ATOM 662 N N . ALA A 1 87 ? 31.630 9.394 -31.070 1.00 65.94 87 ALA A N 1
ATOM 663 C CA . ALA A 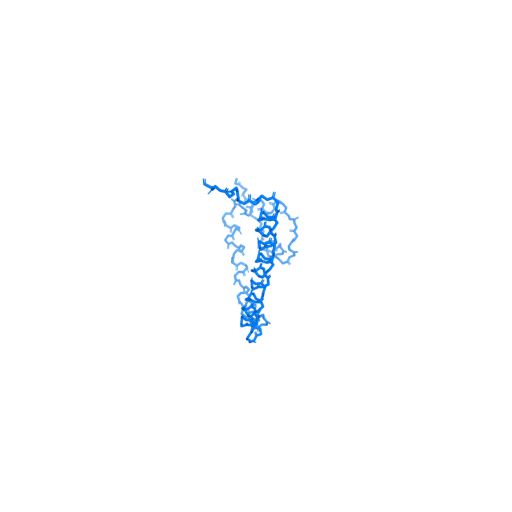1 87 ? 32.247 10.720 -31.066 1.00 65.94 87 ALA A CA 1
ATOM 664 C C . ALA A 1 87 ? 33.519 10.756 -30.200 1.00 65.94 87 ALA A C 1
ATOM 666 O O . ALA A 1 87 ? 34.537 11.296 -30.628 1.00 65.94 87 ALA A O 1
ATOM 667 N N . ALA A 1 88 ? 33.497 10.116 -29.026 1.00 67.50 88 ALA A N 1
ATOM 668 C CA . ALA A 1 88 ? 34.664 9.997 -28.154 1.00 67.50 88 ALA A CA 1
ATOM 669 C C . ALA A 1 88 ? 35.777 9.132 -28.775 1.00 67.50 88 ALA A C 1
ATOM 671 O O . ALA A 1 88 ? 36.948 9.507 -28.716 1.00 67.50 88 ALA A O 1
ATOM 672 N N . GLN A 1 89 ? 35.433 8.011 -29.421 1.00 64.44 89 GLN A N 1
ATOM 673 C CA . GLN A 1 89 ? 36.410 7.199 -30.160 1.00 64.44 89 GLN A CA 1
ATOM 674 C C . GLN A 1 89 ? 37.009 7.958 -31.348 1.00 64.44 89 GLN A C 1
ATOM 676 O O . GLN A 1 89 ? 38.220 7.915 -31.552 1.00 64.44 89 GLN A O 1
ATOM 681 N N . THR A 1 90 ? 36.187 8.695 -32.096 1.00 68.75 90 THR A N 1
ATOM 682 C CA . THR A 1 90 ? 36.647 9.493 -33.241 1.00 68.75 90 THR A CA 1
ATOM 683 C C . THR A 1 90 ? 37.569 10.625 -32.786 1.00 68.75 90 THR A C 1
ATOM 685 O O . THR A 1 90 ? 38.618 10.837 -33.387 1.00 68.75 90 THR A O 1
ATOM 688 N N . ALA A 1 91 ? 37.235 11.310 -31.686 1.00 68.69 91 ALA A N 1
ATOM 689 C CA . ALA A 1 91 ? 38.102 12.326 -31.090 1.00 68.69 91 ALA A CA 1
ATOM 690 C C . ALA A 1 91 ? 39.440 11.730 -30.628 1.00 68.69 91 ALA A C 1
ATOM 692 O O . ALA A 1 91 ? 40.484 12.327 -30.870 1.00 68.69 91 ALA A O 1
ATOM 69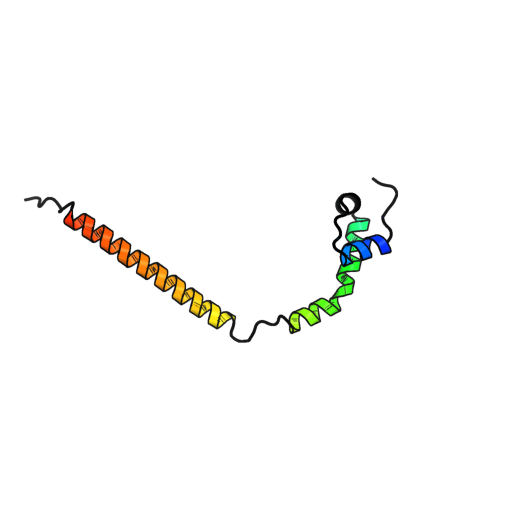3 N N . LYS A 1 92 ? 39.434 10.533 -30.030 1.00 70.25 92 LYS A N 1
ATOM 694 C CA . LYS A 1 92 ? 40.668 9.848 -29.627 1.00 70.25 92 LYS A CA 1
ATOM 695 C C . LYS A 1 92 ? 41.572 9.539 -30.824 1.00 70.25 92 LYS A C 1
ATOM 697 O O . LYS A 1 92 ? 42.757 9.810 -30.754 1.00 70.25 92 LYS A O 1
ATOM 702 N N . ILE A 1 93 ? 41.013 9.058 -31.935 1.00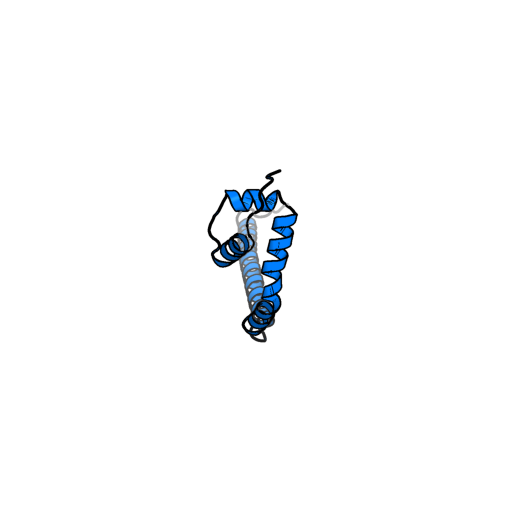 73.94 93 ILE A N 1
ATOM 703 C CA . ILE A 1 93 ? 41.777 8.798 -33.171 1.00 73.94 93 ILE A CA 1
ATOM 704 C C . ILE A 1 93 ? 42.336 10.099 -33.775 1.00 73.94 93 ILE A C 1
ATOM 706 O O . ILE A 1 93 ? 43.424 10.097 -34.342 1.00 73.94 93 ILE A O 1
ATOM 710 N N . LEU A 1 94 ? 41.597 11.208 -33.665 1.00 71.81 94 LEU A N 1
ATOM 711 C CA . LEU A 1 94 ? 41.987 12.495 -34.246 1.00 71.81 94 LEU A CA 1
ATOM 712 C C . LEU A 1 94 ? 43.050 13.239 -33.420 1.00 71.81 94 LEU A C 1
ATOM 714 O O . LEU A 1 94 ? 43.891 13.924 -33.996 1.00 71.81 94 LEU A O 1
ATOM 718 N N . PHE A 1 95 ? 42.999 13.134 -32.089 1.00 73.25 95 PHE A N 1
ATOM 719 C CA . PHE A 1 95 ? 43.895 13.854 -31.173 1.00 73.25 95 PHE A CA 1
ATOM 720 C C . PHE A 1 95 ? 45.046 13.003 -30.619 1.00 73.25 95 PHE A C 1
ATOM 722 O O . PHE A 1 95 ? 45.982 13.568 -30.062 1.00 73.25 95 PHE A O 1
ATOM 729 N N . ASP A 1 96 ? 44.991 11.683 -30.783 1.00 62.25 96 ASP A N 1
ATOM 730 C CA . ASP A 1 96 ? 46.037 10.732 -30.397 1.00 62.25 96 ASP A CA 1
ATOM 731 C C . ASP A 1 96 ? 46.245 9.740 -31.559 1.00 62.25 96 ASP A C 1
ATOM 733 O O . ASP A 1 96 ? 45.783 8.592 -31.503 1.00 62.25 96 ASP A O 1
ATOM 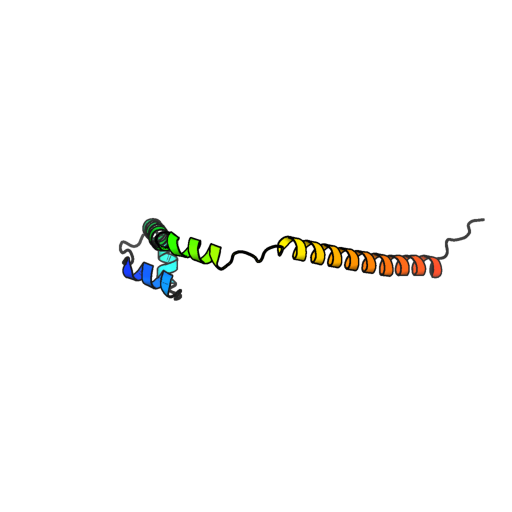737 N N . PRO A 1 97 ? 46.818 10.201 -32.692 1.00 59.09 97 PRO A N 1
ATOM 738 C CA . PRO A 1 97 ? 47.069 9.325 -33.825 1.00 59.09 97 PRO A CA 1
ATOM 739 C C . PRO A 1 97 ? 48.035 8.221 -33.375 1.00 59.09 97 PRO A C 1
ATOM 741 O O . PRO A 1 97 ? 49.037 8.531 -32.733 1.00 59.09 97 PRO A O 1
ATOM 744 N N . PRO A 1 98 ? 47.762 6.940 -33.687 1.00 60.44 98 PRO A N 1
ATOM 745 C CA . PRO A 1 98 ? 48.665 5.865 -33.309 1.00 60.44 98 PRO A CA 1
ATOM 746 C C . PRO A 1 98 ? 50.027 6.152 -33.934 1.00 60.44 98 PRO A C 1
ATOM 748 O O . PRO A 1 98 ? 50.114 6.300 -35.156 1.00 60.44 98 PRO A O 1
ATOM 751 N N . ASP A 1 99 ? 51.061 6.259 -33.096 1.00 62.03 99 ASP A N 1
ATOM 752 C CA . ASP A 1 99 ? 52.441 6.379 -33.548 1.00 62.03 99 ASP A CA 1
ATOM 753 C C . ASP A 1 99 ? 52.681 5.309 -34.615 1.00 62.03 99 ASP A C 1
ATOM 755 O O . ASP A 1 99 ? 52.608 4.106 -34.348 1.00 62.03 99 ASP A O 1
ATOM 759 N N . ALA A 1 100 ? 52.898 5.757 -35.851 1.00 59.72 100 ALA A N 1
ATOM 760 C CA . ALA A 1 100 ? 53.266 4.893 -36.953 1.00 59.72 100 ALA A CA 1
ATOM 761 C C . ALA A 1 100 ? 54.670 4.358 -36.654 1.00 59.72 100 ALA A C 1
ATOM 763 O O . ALA A 1 100 ? 55.675 4.983 -36.987 1.00 59.72 100 ALA A O 1
ATOM 764 N N . THR A 1 101 ? 54.737 3.222 -35.966 1.00 50.59 101 THR A N 1
ATOM 765 C CA . THR A 1 101 ? 55.973 2.482 -35.752 1.00 50.59 101 THR A CA 1
ATOM 766 C C . THR A 1 101 ? 56.420 1.878 -37.083 1.00 50.59 101 THR A C 1
ATOM 768 O O . THR A 1 101 ? 55.894 0.865 -37.543 1.00 50.59 101 THR A O 1
ATOM 771 N N . THR A 1 102 ? 57.363 2.571 -37.728 1.00 44.88 102 THR A N 1
ATOM 772 C CA . THR A 1 102 ? 58.336 2.008 -38.684 1.00 44.88 102 THR A CA 1
ATOM 773 C C . THR A 1 102 ? 59.132 0.860 -38.085 1.00 44.88 102 THR A C 1
ATOM 775 O O . THR A 1 102 ? 59.451 0.942 -36.876 1.00 44.88 102 THR A O 1
#